Protein AF-A0A0N4V4U9-F1 (afdb_monomer_lite)

Secondary structure (DSSP, 8-state):
-EEEEEEE-SSEEEEEEEE-SSPTTSS--S-TTTS-SEEEEEEPTTSS-------TT-TT--EEEEEEE-TTSPEEEEEEEE--SS-HHHHHHHHHHHH--HHHHHHHHHHHHHHHHHHHHHHHHHHHHTT--

Organism: Enterobius vermicularis (NCBI:txid51028)

InterPro domains:
  IPR001134 Netrin domain [PS50189] (1-102)
  IPR008993 Tissue inhibitor of metalloproteinases-like, OB-fold [SSF50242] (39-103)

Foldseek 3Di:
DKFFFDDDDPFKTKTAQDADLEDPPLPDPQHRPNCPRIDMETEDPPPVDPPDPPVCVPSPWMWDWDWDQDPVRHTYTPDIGTPDPVDPVSVVVSVVVRVDRPVCNVVVVVVVVVVVVVVVVVVVVVVVVVVPD

Radius of gyration: 21.51 Å; chains: 1; bounding box: 41×32×70 Å

pLDDT: mean 73.08, std 13.95, range [43.25, 92.88]

Sequence (133 aa):
MKAKIRSVNQSHVSLRKVRSLKRRGQGSGVRRRSLGRQAEVLISTTDQKCPCPVDNSKKEDRFLVMANLTTNNELIANLILPWNNADKPFKRAVRRFNKLNCKNLGRSIRQRAIKHSLNLRLYSDGMKRYRST

Structure (mmCIF, N/CA/C/O backbone):
data_AF-A0A0N4V4U9-F1
#
_entry.id   AF-A0A0N4V4U9-F1
#
loop_
_atom_site.group_PDB
_atom_site.id
_atom_site.type_symbol
_atom_site.label_atom_id
_atom_site.label_alt_id
_atom_site.label_comp_id
_atom_site.label_asym_id
_atom_site.label_entity_id
_atom_site.label_seq_id
_atom_site.pdbx_PDB_ins_code
_atom_site.Cartn_x
_atom_site.Cartn_y
_atom_site.Cartn_z
_atom_site.occupancy
_atom_site.B_iso_or_equiv
_atom_site.auth_seq_id
_atom_site.auth_comp_id
_atom_site.auth_asym_id
_atom_site.auth_atom_id
_atom_site.pdbx_PDB_model_num
ATOM 1 N N . MET A 1 1 ? 1.831 -1.228 5.119 1.00 84.94 1 MET A N 1
ATOM 2 C CA . MET A 1 1 ? 1.769 -2.219 6.216 1.00 84.94 1 MET A CA 1
ATOM 3 C C . MET A 1 1 ? 0.504 -3.058 6.091 1.00 84.94 1 MET A C 1
ATOM 5 O O . MET A 1 1 ? -0.417 -2.644 5.405 1.00 84.94 1 MET A O 1
ATOM 9 N N . LYS A 1 2 ? 0.473 -4.247 6.695 1.00 88.88 2 LYS A N 1
ATOM 10 C CA . LYS A 1 2 ? -0.706 -5.120 6.776 1.00 88.88 2 LYS A CA 1
ATOM 11 C C . LYS A 1 2 ? -1.206 -5.133 8.218 1.00 88.88 2 LYS A C 1
ATOM 13 O O . LYS A 1 2 ? -0.421 -5.475 9.099 1.00 88.88 2 LYS A O 1
ATOM 18 N N . ALA A 1 3 ? -2.462 -4.786 8.465 1.00 87.62 3 ALA A N 1
ATOM 19 C CA . ALA A 1 3 ? -3.012 -4.653 9.818 1.00 87.62 3 ALA A CA 1
ATOM 20 C C . ALA A 1 3 ? -4.481 -5.091 9.886 1.00 87.62 3 ALA A C 1
ATOM 22 O O . ALA A 1 3 ? -5.103 -5.285 8.849 1.00 87.62 3 ALA A O 1
ATOM 23 N N . LYS A 1 4 ? -5.030 -5.272 11.091 1.00 86.81 4 LYS A N 1
ATOM 24 C CA . LYS A 1 4 ? -6.485 -5.315 11.312 1.00 86.81 4 LYS A CA 1
ATOM 25 C C . LYS A 1 4 ? -6.927 -3.960 11.864 1.00 86.81 4 LYS A C 1
ATOM 27 O O . LYS A 1 4 ? -6.185 -3.372 12.651 1.00 86.81 4 LYS A O 1
ATOM 32 N N . ILE A 1 5 ? -8.122 -3.512 11.505 1.00 85.25 5 ILE A N 1
ATOM 33 C CA . ILE A 1 5 ? -8.732 -2.320 12.101 1.00 85.25 5 ILE A CA 1
ATOM 34 C C . ILE A 1 5 ? -9.338 -2.724 13.453 1.00 85.25 5 ILE A C 1
ATOM 36 O O . ILE A 1 5 ? -9.892 -3.819 13.595 1.00 85.25 5 ILE A O 1
ATOM 40 N N . ARG A 1 6 ? -9.113 -1.912 14.489 1.00 82.69 6 ARG A N 1
ATOM 41 C CA . ARG A 1 6 ? -9.666 -2.110 15.838 1.00 82.69 6 ARG A CA 1
ATOM 42 C C . ARG A 1 6 ? -10.863 -1.190 16.054 1.00 82.69 6 ARG A C 1
ATOM 44 O O . ARG A 1 6 ? -11.904 -1.679 16.476 1.00 82.69 6 ARG A O 1
ATOM 51 N N . SER A 1 7 ? -10.710 0.092 15.750 1.00 77.88 7 SER A N 1
ATOM 52 C CA . SER A 1 7 ? -11.773 1.094 15.767 1.00 77.88 7 SER A CA 1
ATOM 53 C C . SER A 1 7 ? -11.500 2.167 14.717 1.00 77.88 7 SER A C 1
ATOM 55 O O . SER A 1 7 ? -10.357 2.364 14.293 1.00 77.88 7 SER A O 1
ATOM 57 N N . VAL A 1 8 ? -12.566 2.839 14.300 1.00 77.75 8 VAL A N 1
ATOM 58 C CA . VAL A 1 8 ? -12.525 3.993 13.403 1.00 77.75 8 VAL A CA 1
ATOM 59 C C . VAL A 1 8 ? -13.199 5.138 14.144 1.00 77.75 8 VAL A C 1
ATOM 61 O O . VAL A 1 8 ? -14.354 5.005 14.540 1.00 77.75 8 VAL A O 1
ATOM 64 N N . ASN A 1 9 ? -12.460 6.222 14.351 1.00 73.75 9 ASN A N 1
ATOM 65 C CA . ASN A 1 9 ? -12.968 7.497 14.845 1.00 73.75 9 ASN A CA 1
ATOM 66 C C . ASN A 1 9 ? -13.019 8.490 13.671 1.00 73.75 9 ASN A C 1
ATOM 68 O O . ASN A 1 9 ? -12.532 8.190 12.582 1.00 73.75 9 ASN A O 1
ATOM 72 N N . GLN A 1 10 ? -13.570 9.685 13.895 1.00 69.62 10 GLN A N 1
ATOM 73 C CA . GLN A 1 10 ? -13.722 10.708 12.849 1.00 69.62 10 GLN A CA 1
ATOM 74 C C . GLN A 1 10 ? -12.394 11.097 12.169 1.00 69.62 10 GLN A C 1
ATOM 76 O O . GLN A 1 10 ? -12.369 11.287 10.958 1.00 69.62 10 GLN A O 1
ATOM 81 N N . SER A 1 11 ? -11.289 11.164 12.919 1.00 72.19 11 SER A N 1
ATOM 82 C CA . SER A 1 11 ? -9.968 11.584 12.413 1.00 72.19 11 SER A CA 1
ATOM 83 C C . SER A 1 11 ? -8.864 10.525 12.542 1.00 72.19 11 SER A C 1
ATOM 85 O O . SER A 1 11 ? -7.776 10.695 11.993 1.00 72.19 11 SER A O 1
ATOM 87 N N . HIS A 1 12 ? -9.117 9.411 13.238 1.00 75.94 12 HIS A N 1
ATOM 88 C CA . HIS A 1 12 ? -8.098 8.393 13.523 1.00 75.94 12 HIS A CA 1
ATOM 89 C C . HIS A 1 12 ? -8.623 6.981 13.283 1.00 75.94 12 HIS A C 1
ATOM 91 O O . HIS A 1 12 ? -9.755 6.644 13.627 1.00 75.94 12 HIS A O 1
ATOM 97 N N . VAL A 1 13 ? -7.753 6.110 12.780 1.00 82.00 13 VAL A N 1
ATOM 98 C CA . VAL A 1 13 ? -7.981 4.667 12.702 1.00 82.00 13 VAL A CA 1
ATOM 99 C C . VAL A 1 13 ? -7.003 3.968 13.625 1.00 82.00 13 VAL A C 1
ATOM 101 O O . VAL A 1 13 ? -5.783 4.045 13.444 1.00 82.00 13 VAL A O 1
ATOM 104 N N . SER A 1 14 ? -7.540 3.225 14.590 1.00 82.31 14 SER A N 1
ATOM 105 C CA . SER A 1 14 ? -6.723 2.389 15.457 1.00 82.31 14 SER A CA 1
ATOM 106 C C . SER A 1 14 ? -6.494 1.031 14.793 1.00 82.31 14 SER A C 1
ATOM 108 O O . SER A 1 14 ? -7.416 0.332 14.358 1.00 82.31 14 SER A O 1
ATOM 110 N N . LEU A 1 15 ? -5.228 0.638 14.688 1.00 84.94 15 LEU A N 1
ATOM 111 C CA . LEU A 1 15 ? -4.809 -0.602 14.052 1.00 84.94 15 LEU A CA 1
ATOM 112 C C . LEU A 1 15 ? -4.241 -1.568 15.081 1.00 84.94 15 LEU A C 1
ATOM 114 O O . LEU A 1 15 ? -3.536 -1.190 16.013 1.00 84.94 15 LEU A O 1
ATOM 118 N N . ARG A 1 16 ? -4.485 -2.860 14.866 1.00 85.44 16 ARG A N 1
ATOM 119 C CA . ARG A 1 16 ? -3.932 -3.956 15.669 1.00 85.44 16 ARG A CA 1
ATOM 120 C C . ARG A 1 16 ? -3.270 -5.010 14.791 1.00 85.44 16 ARG A C 1
ATOM 122 O O . ARG A 1 16 ? -3.597 -5.168 13.613 1.00 85.44 16 ARG A O 1
ATOM 129 N N . LYS A 1 17 ? -2.361 -5.791 15.383 1.00 84.19 17 LYS A N 1
ATOM 130 C CA . LYS A 1 17 ? -1.604 -6.860 14.696 1.00 84.19 17 LYS A CA 1
ATOM 131 C C . LYS A 1 17 ? -0.871 -6.330 13.449 1.00 84.19 17 LYS A C 1
ATOM 133 O O . LYS A 1 17 ? -0.826 -7.008 12.418 1.00 84.19 17 LYS A O 1
ATOM 138 N N . VAL A 1 18 ? -0.324 -5.119 13.550 1.00 84.56 18 VAL A N 1
ATOM 139 C CA . VAL A 1 18 ? 0.350 -4.408 12.458 1.00 84.56 18 VAL A CA 1
ATOM 140 C C . VAL A 1 18 ? 1.623 -5.147 12.043 1.00 84.56 18 VAL A C 1
ATOM 142 O O . VAL A 1 18 ? 2.414 -5.584 12.874 1.00 84.56 18 VAL A O 1
ATOM 145 N N . ARG A 1 19 ? 1.827 -5.306 10.732 1.00 83.06 19 ARG A N 1
ATOM 146 C CA . ARG A 1 19 ? 3.031 -5.908 10.146 1.00 83.06 19 ARG A CA 1
ATOM 147 C C . ARG A 1 19 ? 3.575 -5.028 9.030 1.00 83.06 19 ARG A C 1
ATOM 149 O O . ARG A 1 19 ? 2.883 -4.750 8.046 1.00 83.06 19 ARG A O 1
ATOM 156 N N . SER A 1 20 ? 4.837 -4.619 9.142 1.00 81.25 20 SER A N 1
ATOM 157 C CA . SER A 1 20 ? 5.510 -3.908 8.053 1.00 81.25 20 SER A CA 1
ATOM 158 C C . SER A 1 20 ? 5.735 -4.832 6.853 1.00 81.25 20 SER A C 1
ATOM 160 O O . SER A 1 20 ? 6.122 -5.992 7.003 1.00 81.25 20 SER A O 1
ATOM 162 N N .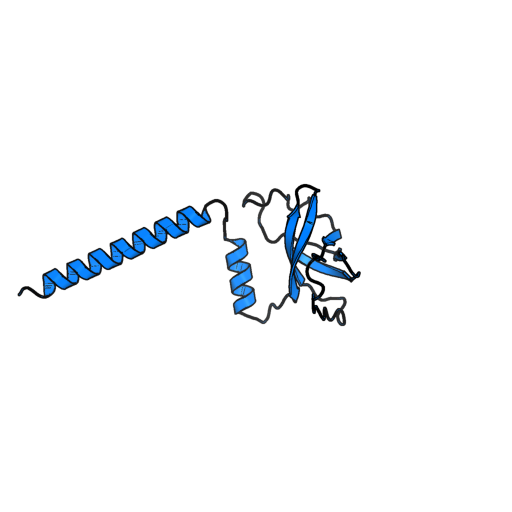 LEU A 1 21 ? 5.484 -4.304 5.654 1.00 80.62 21 LEU A N 1
ATOM 163 C CA . LEU A 1 21 ? 5.693 -5.018 4.393 1.00 80.62 21 LEU A CA 1
ATOM 164 C C . LEU A 1 21 ? 7.141 -4.884 3.890 1.00 80.62 21 LEU A C 1
ATOM 166 O O . LEU A 1 21 ? 7.666 -5.798 3.254 1.00 80.62 21 LEU A O 1
ATOM 170 N N . LYS A 1 22 ? 7.818 -3.775 4.219 1.00 75.81 22 LYS A N 1
ATOM 171 C CA . LYS A 1 22 ? 9.217 -3.542 3.842 1.00 75.81 22 LYS A CA 1
ATOM 172 C C . LYS A 1 22 ? 10.164 -4.321 4.755 1.00 75.81 22 LYS A C 1
ATOM 174 O O . LYS A 1 22 ? 9.972 -4.418 5.970 1.00 75.81 22 LYS A O 1
ATOM 179 N N . ARG A 1 23 ? 11.209 -4.904 4.159 1.00 66.19 23 ARG A N 1
ATOM 180 C CA . ARG A 1 23 ? 12.293 -5.556 4.907 1.00 66.19 23 ARG A CA 1
ATOM 181 C C . ARG A 1 23 ? 13.214 -4.498 5.529 1.00 66.19 23 ARG A C 1
ATOM 183 O O . ARG A 1 23 ? 13.367 -3.403 4.989 1.00 66.19 23 ARG A O 1
ATOM 190 N N . ARG A 1 24 ? 13.818 -4.845 6.670 1.00 57.09 24 ARG A N 1
ATOM 191 C CA . ARG A 1 24 ? 14.814 -4.023 7.378 1.00 57.09 24 ARG A CA 1
ATOM 192 C C . ARG A 1 24 ? 15.923 -3.632 6.382 1.00 57.09 24 ARG A C 1
ATOM 194 O O . ARG A 1 24 ? 16.407 -4.504 5.672 1.00 57.09 24 ARG A O 1
ATOM 201 N N . GLY A 1 25 ? 16.257 -2.344 6.288 1.00 54.88 25 GLY A N 1
ATOM 202 C CA . GLY A 1 25 ? 17.323 -1.831 5.409 1.00 54.88 25 GLY A CA 1
ATOM 203 C C . GLY A 1 25 ? 16.881 -1.214 4.071 1.00 54.88 25 GLY A C 1
ATOM 204 O O . GLY A 1 25 ? 17.648 -0.457 3.489 1.00 54.88 25 GLY A O 1
ATOM 205 N N . GLN A 1 26 ? 15.645 -1.426 3.593 1.00 54.12 26 GLN A N 1
ATOM 206 C CA . GLN A 1 26 ? 15.175 -0.860 2.308 1.00 54.12 26 GLN A CA 1
ATOM 207 C C . GLN A 1 26 ? 14.409 0.471 2.436 1.00 54.12 26 GLN A C 1
ATOM 209 O O . GLN A 1 26 ? 13.363 0.668 1.819 1.00 54.12 26 GLN A O 1
ATOM 214 N N . GLY A 1 27 ? 14.937 1.401 3.236 1.00 50.53 27 GLY A N 1
ATOM 215 C CA . GLY A 1 27 ? 14.521 2.810 3.198 1.00 50.53 27 GLY A CA 1
ATOM 216 C C . GLY A 1 27 ? 13.287 3.208 4.011 1.00 50.53 27 GLY A C 1
ATOM 217 O O . GLY A 1 27 ? 12.886 4.357 3.933 1.00 50.53 27 GLY A O 1
ATOM 218 N N . SER A 1 28 ? 12.723 2.321 4.831 1.00 49.97 28 SER A N 1
ATOM 219 C CA . SER A 1 28 ? 11.859 2.746 5.937 1.00 49.97 28 SER A CA 1
ATOM 220 C C . SER A 1 28 ? 12.708 2.739 7.206 1.00 49.97 28 SER A C 1
ATOM 222 O O . SER A 1 28 ? 13.168 1.675 7.624 1.00 49.97 28 SER A O 1
ATOM 224 N N . GLY A 1 29 ? 12.952 3.916 7.795 1.00 49.31 29 GLY A N 1
ATOM 225 C CA . GLY A 1 29 ? 13.627 4.066 9.096 1.00 49.31 29 GLY A CA 1
ATOM 226 C C . GLY A 1 29 ? 12.883 3.380 10.251 1.00 49.31 29 GLY A C 1
ATOM 227 O O . GLY A 1 29 ? 13.406 3.237 11.351 1.00 49.31 29 GLY A O 1
ATOM 228 N N . VAL A 1 30 ? 11.680 2.873 9.983 1.00 52.44 30 VAL A N 1
ATOM 229 C CA . VAL A 1 30 ? 10.846 2.154 10.933 1.00 52.44 30 VAL A CA 1
ATOM 230 C C . VAL A 1 30 ? 11.322 0.699 10.998 1.00 52.44 30 VAL A C 1
ATOM 232 O O . VAL A 1 30 ? 11.095 -0.111 10.090 1.00 52.44 30 VAL A O 1
ATOM 235 N N . ARG A 1 31 ? 12.031 0.344 12.080 1.00 51.75 31 ARG A N 1
ATOM 236 C CA . ARG A 1 31 ? 12.433 -1.045 12.352 1.00 51.75 31 ARG A CA 1
ATOM 237 C C . ARG A 1 31 ? 11.156 -1.897 12.348 1.00 51.75 31 ARG A C 1
ATOM 239 O O . ARG A 1 31 ? 10.110 -1.460 12.810 1.00 51.75 31 ARG A O 1
ATOM 246 N N . ARG A 1 32 ? 11.226 -3.157 11.900 1.00 50.03 32 ARG A N 1
ATOM 247 C CA . ARG A 1 32 ? 10.086 -4.107 11.976 1.00 50.03 32 ARG A CA 1
ATOM 248 C C . ARG A 1 32 ? 9.452 -4.219 13.377 1.00 50.03 32 ARG A C 1
ATOM 250 O O . ARG A 1 32 ? 8.343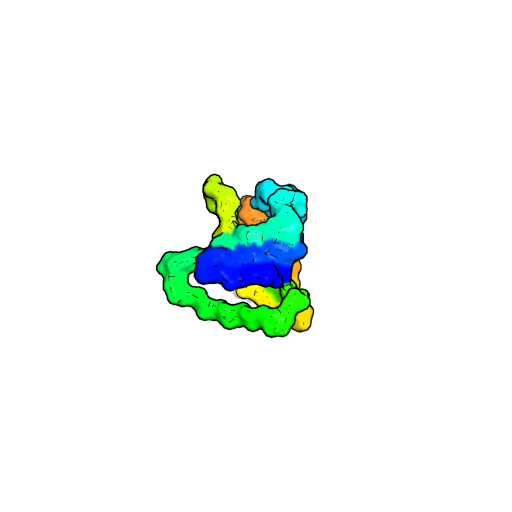 -4.724 13.474 1.00 50.03 32 ARG A O 1
ATOM 257 N N . ARG A 1 33 ? 10.175 -3.786 14.417 1.00 46.12 33 ARG A N 1
ATOM 258 C CA . ARG A 1 33 ? 9.753 -3.726 15.821 1.00 46.12 33 ARG A CA 1
ATOM 259 C C . ARG A 1 33 ? 9.211 -2.357 16.274 1.00 46.12 33 ARG A C 1
ATOM 261 O O . ARG A 1 33 ? 8.658 -2.307 17.359 1.00 46.12 33 ARG A O 1
ATOM 268 N N . SER A 1 34 ? 9.377 -1.273 15.504 1.00 50.72 34 SER A N 1
ATOM 269 C CA . SER A 1 34 ? 8.967 0.082 15.925 1.00 50.72 34 SER A CA 1
ATOM 270 C C . SER A 1 34 ? 7.482 0.368 15.714 1.00 50.72 34 SER A C 1
ATOM 272 O O . SER A 1 34 ? 6.939 1.239 16.375 1.00 50.72 34 SER A O 1
ATOM 274 N N . LEU A 1 35 ? 6.813 -0.353 14.809 1.00 57.09 35 LEU A N 1
ATOM 275 C CA . LEU A 1 35 ? 5.351 -0.383 14.802 1.00 57.09 35 LEU A CA 1
ATOM 276 C C . LEU A 1 35 ? 4.968 -1.429 15.841 1.00 57.09 35 LEU A C 1
ATOM 278 O O . LEU A 1 35 ? 5.137 -2.626 15.592 1.00 57.09 35 LEU A O 1
ATOM 282 N N . GLY A 1 36 ? 4.556 -0.979 17.025 1.00 55.50 36 GLY A N 1
ATOM 283 C CA . GLY A 1 36 ? 4.093 -1.853 18.095 1.00 55.50 36 GLY A CA 1
ATOM 284 C C . GLY A 1 36 ? 2.952 -2.771 17.637 1.00 55.50 36 GLY A C 1
ATOM 285 O O . GLY A 1 36 ? 2.449 -2.704 16.513 1.00 55.50 36 GLY A O 1
ATOM 286 N N . ARG A 1 37 ? 2.480 -3.650 18.532 1.00 59.69 37 ARG A N 1
ATOM 287 C CA . ARG A 1 37 ? 1.294 -4.494 18.258 1.00 59.69 37 ARG A CA 1
ATOM 288 C C . ARG A 1 37 ? 0.056 -3.663 17.881 1.00 59.69 37 ARG A C 1
ATOM 290 O O . ARG A 1 37 ? -0.886 -4.221 17.307 1.00 59.69 37 ARG A O 1
ATOM 297 N N . GLN A 1 38 ? 0.084 -2.371 18.200 1.00 58.81 38 GLN A N 1
ATOM 298 C CA . GLN A 1 38 ? -0.925 -1.367 17.920 1.00 58.81 38 GLN A CA 1
ATOM 299 C C . GLN A 1 38 ? -0.252 -0.151 17.271 1.00 58.81 38 GLN A C 1
ATOM 301 O O . GLN A 1 38 ? 0.895 0.162 17.592 1.00 58.81 38 GLN A O 1
ATOM 306 N N . ALA A 1 39 ? -0.948 0.483 16.334 1.00 69.25 39 ALA A N 1
ATOM 307 C CA . ALA A 1 39 ? -0.543 1.753 15.746 1.00 69.25 39 ALA A CA 1
ATOM 308 C C . ALA A 1 39 ? -1.798 2.587 15.513 1.00 69.25 39 ALA A C 1
ATOM 310 O O . ALA A 1 39 ? -2.810 2.051 15.059 1.00 69.25 39 ALA A O 1
ATOM 311 N N . GLU A 1 40 ? -1.720 3.874 15.805 1.00 74.12 40 GLU A N 1
ATOM 312 C CA . GLU A 1 40 ? -2.748 4.828 15.416 1.00 74.12 40 GLU A CA 1
ATOM 313 C C . GLU A 1 40 ? -2.315 5.517 14.137 1.00 74.12 40 GLU A C 1
ATOM 315 O O . GLU A 1 40 ? -1.135 5.818 13.938 1.00 74.12 40 GLU A O 1
ATOM 320 N N . VAL A 1 41 ? -3.269 5.679 13.229 1.00 77.50 41 VAL A N 1
ATOM 321 C CA . VAL A 1 41 ? -3.035 6.329 11.950 1.00 77.50 41 VAL A CA 1
ATOM 322 C C . VAL A 1 41 ? -4.103 7.389 11.764 1.00 77.50 41 VAL A C 1
ATOM 324 O O . VAL A 1 41 ? -5.294 7.088 11.803 1.00 77.50 41 VAL A O 1
ATOM 327 N N . LEU A 1 42 ? -3.657 8.621 11.575 1.00 73.88 42 LEU A N 1
ATOM 328 C CA . LEU A 1 42 ? -4.481 9.761 11.217 1.00 73.88 42 LEU A CA 1
ATOM 329 C C . LEU A 1 42 ? -5.020 9.576 9.804 1.00 73.88 42 LEU A C 1
ATOM 331 O O . LEU A 1 42 ? -4.283 9.181 8.901 1.00 73.88 42 LEU A O 1
ATOM 335 N N . ILE A 1 43 ? -6.288 9.896 9.598 1.00 70.56 43 ILE A N 1
ATOM 336 C CA . ILE A 1 43 ? -6.820 10.160 8.264 1.00 70.56 43 ILE A CA 1
ATOM 337 C C . ILE A 1 43 ? -6.754 11.675 8.096 1.00 70.56 43 ILE A C 1
ATOM 339 O O . ILE A 1 43 ? -7.221 12.404 8.966 1.00 70.56 43 ILE A O 1
ATOM 343 N N . SER A 1 44 ? -6.121 12.151 7.024 1.00 60.97 44 SER A N 1
ATOM 344 C CA . SER A 1 44 ? -6.023 13.590 6.773 1.00 60.97 44 SER A CA 1
ATOM 345 C C . SER A 1 44 ? -7.431 14.191 6.680 1.00 60.97 44 SER A C 1
ATOM 347 O O . SER A 1 44 ? -8.236 13.761 5.859 1.00 60.97 44 SER A O 1
ATOM 349 N N . THR A 1 45 ? -7.743 15.134 7.570 1.00 55.69 45 THR A N 1
ATOM 350 C CA . THR A 1 45 ? -9.067 15.762 7.718 1.00 55.69 45 THR A CA 1
ATOM 351 C C . THR A 1 45 ? -9.267 16.971 6.805 1.00 55.69 45 THR A C 1
ATOM 353 O O . THR A 1 45 ? -10.358 17.535 6.779 1.00 55.69 45 THR A O 1
ATOM 356 N N . THR A 1 46 ? -8.236 17.381 6.058 1.00 54.59 46 THR A N 1
ATOM 357 C CA . THR A 1 46 ? -8.291 18.543 5.156 1.00 54.59 46 THR A CA 1
ATOM 358 C C . THR A 1 46 ? -9.232 18.330 3.974 1.00 54.59 46 THR A C 1
ATOM 360 O O . THR A 1 46 ? -9.784 19.299 3.468 1.00 54.59 46 THR A O 1
ATOM 363 N N . ASP A 1 47 ? -9.498 17.076 3.605 1.00 49.97 47 ASP A N 1
ATOM 364 C CA . ASP A 1 47 ? -10.539 16.720 2.648 1.00 49.97 47 ASP A CA 1
ATOM 365 C C . ASP A 1 47 ? -11.717 16.098 3.409 1.00 49.97 47 ASP A C 1
ATOM 367 O O . ASP A 1 47 ? -11.700 14.918 3.759 1.00 49.97 47 ASP A O 1
ATOM 371 N N . GLN A 1 48 ? -12.772 16.886 3.652 1.00 46.84 48 GLN A N 1
ATOM 372 C CA . GLN A 1 48 ? -14.039 16.511 4.318 1.00 46.84 48 GLN A CA 1
ATOM 373 C C . GLN A 1 48 ? -14.815 15.339 3.666 1.00 46.84 48 GLN A C 1
ATOM 375 O O . GLN A 1 48 ? -15.978 15.092 3.979 1.00 46.84 48 GLN A O 1
ATOM 380 N N . LYS A 1 49 ? -14.204 14.585 2.753 1.00 46.81 49 LYS A N 1
ATOM 381 C CA . LYS A 1 49 ? -14.772 13.401 2.115 1.00 46.81 49 LYS A CA 1
ATOM 382 C C . LYS A 1 49 ? -13.703 12.318 2.031 1.00 46.81 49 LYS A C 1
ATOM 384 O O . LYS A 1 49 ? -13.110 12.098 0.982 1.00 46.81 49 LYS A O 1
ATOM 389 N N . CYS A 1 50 ? -13.514 11.577 3.117 1.00 46.38 50 CYS A N 1
ATOM 390 C CA . CYS A 1 50 ? -13.086 10.186 3.003 1.00 46.38 50 CYS A CA 1
ATOM 391 C C . CYS A 1 50 ? -14.355 9.319 2.962 1.00 46.38 50 CYS A C 1
ATOM 393 O O . CYS A 1 50 ? -14.857 8.944 4.023 1.00 46.38 50 CYS A O 1
ATOM 395 N N . PRO A 1 51 ? -14.926 9.012 1.776 1.00 50.09 51 PRO A N 1
ATOM 396 C CA . PRO A 1 51 ? -15.986 8.024 1.650 1.00 50.09 51 PRO A CA 1
ATOM 397 C C . PRO A 1 51 ? -15.342 6.651 1.811 1.00 50.09 51 PRO A C 1
ATOM 399 O O . PRO A 1 51 ? -15.089 5.930 0.850 1.00 50.09 51 PRO A O 1
ATOM 402 N N . CYS A 1 52 ? -14.999 6.307 3.043 1.00 52.97 52 CYS A N 1
ATOM 403 C CA . CYS A 1 52 ? -14.519 4.985 3.373 1.00 52.97 52 CYS A CA 1
ATOM 404 C C . CYS A 1 52 ? -15.693 4.254 4.022 1.00 52.97 52 CYS A C 1
ATOM 406 O O . CYS A 1 52 ? -15.801 4.293 5.250 1.00 52.97 52 CYS A O 1
ATOM 408 N N . PRO A 1 53 ? -16.562 3.556 3.265 1.00 56.72 53 PRO A N 1
ATOM 409 C CA . PRO A 1 53 ? -17.307 2.451 3.835 1.00 56.72 53 PRO A CA 1
ATOM 410 C C . PRO A 1 53 ? -16.272 1.367 4.144 1.00 56.72 53 PRO A C 1
ATOM 412 O O . PRO A 1 53 ? -16.060 0.416 3.393 1.00 56.72 53 PRO A O 1
ATOM 415 N N . VAL A 1 54 ? -15.518 1.560 5.228 1.00 57.34 54 VAL A N 1
ATOM 416 C CA . VAL A 1 54 ? -14.761 0.477 5.831 1.00 57.34 54 VAL A CA 1
ATOM 417 C C . VAL A 1 54 ? -15.822 -0.403 6.460 1.00 57.34 54 VAL A C 1
ATOM 419 O O . VAL A 1 54 ? -16.162 -0.234 7.630 1.00 57.34 54 VAL A O 1
ATOM 422 N N . ASP A 1 55 ? -16.373 -1.315 5.663 1.00 56.75 55 ASP A N 1
ATOM 423 C CA . ASP A 1 55 ? -17.222 -2.380 6.165 1.00 56.75 55 ASP A CA 1
ATOM 424 C C . ASP A 1 55 ? -16.373 -3.242 7.100 1.00 56.75 55 ASP A C 1
ATOM 426 O O . ASP A 1 55 ? -15.747 -4.232 6.729 1.00 56.75 55 ASP A O 1
ATOM 430 N N . ASN A 1 56 ? -16.350 -2.843 8.369 1.00 57.78 56 ASN A N 1
ATOM 431 C CA . ASN A 1 56 ? -15.810 -3.616 9.478 1.00 57.78 56 ASN A CA 1
ATOM 432 C C . ASN A 1 56 ? -16.762 -4.762 9.869 1.00 57.78 56 ASN A C 1
ATOM 434 O O . ASN A 1 56 ? -16.622 -5.329 10.955 1.00 57.78 56 ASN A O 1
ATOM 438 N N . SER A 1 57 ? -17.709 -5.125 8.994 1.00 54.34 57 SER A N 1
ATOM 439 C CA . SER A 1 57 ? -18.676 -6.210 9.193 1.00 54.34 57 SER A CA 1
ATOM 440 C C . SER A 1 57 ? -17.981 -7.529 9.541 1.00 54.34 57 SER A C 1
ATOM 442 O O . SER A 1 57 ? -18.494 -8.322 10.329 1.00 54.34 57 SER A O 1
ATOM 444 N N . LYS A 1 58 ? -16.744 -7.726 9.066 1.00 61.72 58 LYS A N 1
ATOM 445 C CA . LYS A 1 58 ? -15.875 -8.841 9.447 1.00 61.72 58 LYS A CA 1
ATOM 446 C C . LYS A 1 58 ? -14.691 -8.343 10.280 1.00 61.72 58 LYS A C 1
ATOM 448 O O . LYS A 1 58 ? -13.634 -8.005 9.754 1.00 61.72 58 LYS A O 1
ATOM 453 N N . LYS A 1 59 ? -14.810 -8.410 11.616 1.00 61.16 59 LYS A N 1
ATOM 454 C CA . LYS A 1 59 ? -13.732 -8.121 12.608 1.00 61.16 59 LYS A CA 1
ATOM 455 C C . LYS A 1 59 ? -12.409 -8.873 12.357 1.00 61.16 59 LYS A C 1
ATOM 457 O O . LYS A 1 59 ? -11.368 -8.559 12.955 1.00 61.16 59 LYS A O 1
ATOM 462 N N . GLU A 1 60 ? -12.460 -9.906 11.523 1.00 66.81 60 GLU A N 1
ATOM 463 C CA . GLU A 1 60 ? -11.344 -10.752 11.130 1.00 66.81 60 GLU A CA 1
ATOM 464 C C . GLU A 1 60 ? -10.491 -10.171 9.991 1.00 66.81 60 GLU A C 1
ATOM 466 O O . GLU A 1 60 ? -9.305 -10.526 9.895 1.00 66.81 60 GLU A O 1
ATOM 471 N N . ASP A 1 61 ? -11.042 -9.259 9.189 1.00 83.06 61 ASP A N 1
ATOM 472 C CA . ASP A 1 61 ? -10.435 -8.839 7.936 1.00 83.06 61 ASP A CA 1
ATOM 473 C C . ASP A 1 61 ? -9.168 -8.017 8.150 1.00 83.06 61 ASP A C 1
ATOM 475 O O . ASP A 1 61 ? -8.968 -7.271 9.117 1.00 83.06 61 ASP A O 1
ATOM 479 N N . ARG A 1 62 ? -8.223 -8.252 7.245 1.00 87.50 62 ARG A N 1
ATOM 480 C CA . ARG A 1 62 ? -6.939 -7.563 7.230 1.00 87.50 62 ARG A CA 1
ATOM 481 C C . ARG A 1 62 ? -6.991 -6.511 6.143 1.00 87.50 62 ARG A C 1
ATOM 483 O O . ARG A 1 62 ? -7.592 -6.731 5.103 1.00 87.50 62 ARG A O 1
ATOM 490 N N . PHE A 1 63 ? -6.269 -5.428 6.358 1.00 88.75 63 PHE A N 1
ATOM 491 C CA . PHE A 1 63 ? -6.197 -4.291 5.464 1.00 88.75 63 PHE A CA 1
ATOM 492 C C . PHE A 1 63 ? -4.740 -4.002 5.105 1.00 88.75 63 PHE A C 1
ATOM 494 O O . PHE A 1 63 ? -3.817 -4.190 5.911 1.00 88.75 63 PHE A O 1
ATOM 501 N N . LEU A 1 64 ? -4.527 -3.573 3.867 1.00 89.19 64 LEU A N 1
ATOM 502 C CA . LEU A 1 64 ? -3.327 -2.879 3.439 1.00 89.19 64 LEU A CA 1
ATOM 503 C C . LEU A 1 64 ? -3.488 -1.410 3.826 1.00 89.19 64 LEU A C 1
ATOM 505 O O . LEU A 1 64 ? -4.356 -0.728 3.300 1.00 89.19 64 LEU A O 1
ATOM 509 N N . VAL A 1 65 ? -2.623 -0.932 4.713 1.00 87.50 65 VAL A N 1
ATOM 510 C CA . VAL A 1 65 ? -2.568 0.481 5.099 1.00 87.50 65 VAL A CA 1
ATOM 511 C C . VAL A 1 65 ? -1.256 1.062 4.596 1.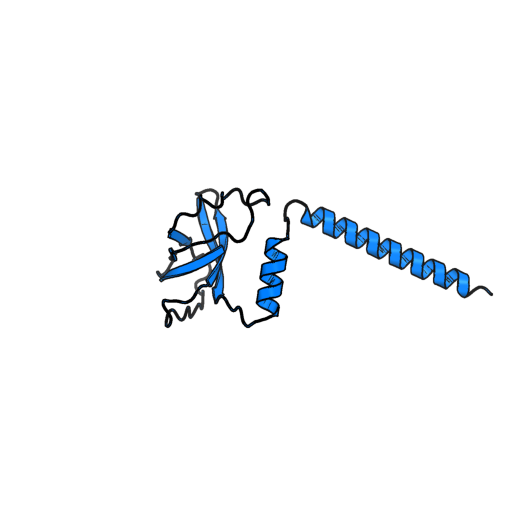00 87.50 65 VAL A C 1
ATOM 513 O O . VAL A 1 65 ? -0.185 0.533 4.909 1.00 87.50 65 VAL A O 1
ATOM 516 N N . MET A 1 66 ? -1.308 2.120 3.801 1.00 86.31 66 MET A N 1
ATOM 517 C CA . MET A 1 66 ? -0.141 2.913 3.425 1.00 86.31 66 MET A CA 1
ATOM 518 C C . MET A 1 66 ? -0.237 4.262 4.120 1.00 86.31 66 MET A C 1
ATOM 520 O O . MET A 1 66 ? -1.246 4.948 3.992 1.00 86.31 66 MET A O 1
ATOM 524 N N . ALA A 1 67 ? 0.808 4.609 4.865 1.00 84.50 67 ALA A N 1
ATOM 525 C CA . ALA A 1 67 ? 0.861 5.831 5.646 1.00 84.50 67 ALA A CA 1
ATOM 526 C C . ALA A 1 67 ? 2.224 6.502 5.485 1.00 84.50 67 ALA A C 1
ATOM 528 O O . ALA A 1 67 ? 3.236 5.808 5.311 1.00 84.50 67 ALA A O 1
ATOM 529 N N . ASN A 1 68 ? 2.226 7.828 5.538 1.00 82.00 68 ASN A N 1
ATOM 530 C CA . ASN A 1 68 ? 3.419 8.645 5.654 1.00 82.00 68 ASN A CA 1
ATOM 531 C C . ASN A 1 68 ? 3.728 8.898 7.134 1.00 82.00 68 ASN A C 1
ATOM 533 O O . ASN A 1 68 ? 2.809 8.993 7.941 1.00 82.00 68 ASN A O 1
ATOM 537 N N . LEU A 1 69 ? 5.011 8.978 7.479 1.00 80.69 69 LEU A N 1
ATOM 538 C CA . LEU A 1 69 ? 5.453 9.371 8.812 1.00 80.69 69 LEU A CA 1
ATOM 539 C C . LEU A 1 69 ? 5.820 10.852 8.763 1.00 80.69 69 LEU A C 1
ATOM 541 O O . LEU A 1 69 ? 6.753 11.230 8.055 1.00 80.69 69 LEU A O 1
ATOM 545 N N . THR A 1 70 ? 5.077 11.666 9.498 1.00 79.81 70 THR A N 1
ATOM 546 C CA . THR A 1 70 ? 5.314 13.104 9.627 1.00 79.81 70 THR A CA 1
ATOM 547 C C . THR A 1 70 ? 6.498 13.368 10.562 1.00 79.81 70 THR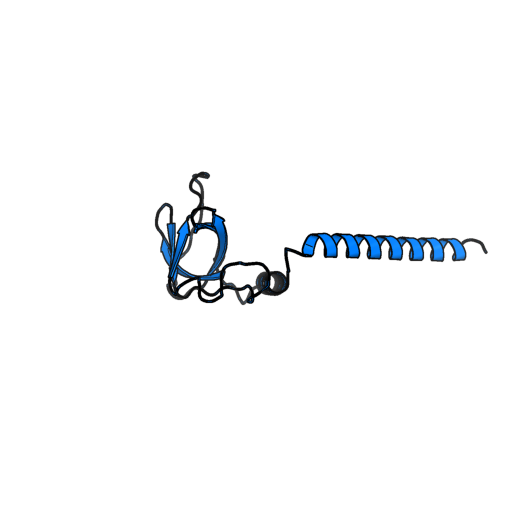 A C 1
ATOM 549 O O . THR A 1 70 ? 6.890 12.506 11.351 1.00 79.81 70 THR A O 1
ATOM 552 N N . THR A 1 71 ? 7.067 14.575 10.507 1.00 78.25 71 THR A N 1
ATOM 553 C CA . THR A 1 71 ? 8.127 15.051 11.420 1.00 78.25 71 THR A CA 1
ATOM 554 C C . THR A 1 71 ? 7.744 14.937 12.896 1.00 78.25 71 THR A C 1
ATOM 556 O O . THR A 1 71 ? 8.605 14.675 13.727 1.00 78.25 71 THR A O 1
ATOM 559 N N . ASN A 1 72 ? 6.450 15.041 13.206 1.00 78.38 72 ASN A N 1
ATOM 560 C CA . ASN A 1 72 ? 5.900 14.928 14.559 1.00 78.38 72 ASN A CA 1
ATOM 561 C C . ASN A 1 72 ? 5.724 13.466 15.024 1.00 78.38 72 ASN A C 1
ATOM 563 O O . ASN A 1 72 ? 5.033 13.208 16.001 1.00 78.38 72 ASN A O 1
ATOM 567 N N . ASN A 1 73 ? 6.310 12.491 14.315 1.00 75.31 73 ASN A N 1
ATOM 568 C CA . ASN A 1 73 ? 6.132 11.045 14.524 1.00 75.31 73 ASN A CA 1
ATOM 569 C C . ASN A 1 73 ? 4.698 10.518 14.350 1.00 75.31 73 ASN A C 1
ATOM 571 O O . ASN A 1 73 ? 4.406 9.368 14.683 1.00 75.31 73 ASN A O 1
ATOM 575 N N . GLU A 1 74 ? 3.816 11.315 13.765 1.00 79.62 74 GLU A N 1
ATOM 576 C CA . GLU A 1 74 ? 2.455 10.902 13.462 1.00 79.62 74 GLU A CA 1
ATOM 577 C C . GLU A 1 74 ? 2.393 10.145 12.133 1.00 79.62 74 GLU A C 1
ATOM 579 O O . GLU A 1 74 ? 3.080 10.483 11.166 1.00 79.62 74 GLU A O 1
ATOM 584 N N . LEU A 1 75 ? 1.561 9.103 12.070 1.00 80.31 75 LEU A N 1
ATOM 585 C CA . LEU A 1 75 ? 1.312 8.363 10.837 1.00 80.31 75 LEU A CA 1
ATOM 586 C C . LEU A 1 75 ? 0.046 8.893 10.176 1.00 80.31 75 LEU A C 1
ATOM 588 O O . LEU A 1 75 ? -1.031 8.731 10.736 1.00 80.31 75 LEU A O 1
ATOM 592 N N . ILE A 1 76 ? 0.155 9.443 8.970 1.00 82.62 76 ILE A N 1
ATOM 593 C CA . ILE A 1 76 ? -0.996 9.880 8.171 1.00 82.62 76 ILE A CA 1
ATOM 594 C C . ILE A 1 76 ? -1.254 8.846 7.076 1.00 82.62 76 ILE A C 1
ATOM 596 O O . ILE A 1 76 ? -0.382 8.580 6.248 1.00 82.62 76 ILE A O 1
ATOM 600 N N . ALA A 1 77 ? -2.427 8.217 7.089 1.00 83.56 77 ALA A N 1
ATOM 601 C CA . ALA A 1 77 ? -2.863 7.273 6.068 1.00 83.56 77 ALA A CA 1
ATOM 602 C C . ALA A 1 77 ? -3.163 8.004 4.762 1.00 83.56 77 ALA A C 1
ATOM 604 O O . ALA A 1 77 ? -3.993 8.905 4.723 1.00 83.56 77 ALA A O 1
ATOM 605 N N . ASN A 1 78 ? -2.569 7.510 3.679 1.00 83.38 78 ASN A N 1
ATOM 606 C CA . ASN A 1 78 ? -2.899 7.941 2.320 1.00 83.38 78 ASN A CA 1
ATOM 607 C C . ASN A 1 78 ? -3.823 6.934 1.628 1.00 83.38 78 ASN A C 1
ATOM 609 O O . ASN A 1 78 ? -4.527 7.274 0.686 1.00 83.38 78 ASN A O 1
ATOM 613 N N . LEU A 1 79 ? -3.764 5.661 2.037 1.00 84.06 79 LEU A N 1
ATOM 614 C CA . LEU A 1 79 ? -4.548 4.597 1.421 1.00 84.06 79 LEU A CA 1
ATOM 615 C C . LEU A 1 79 ? -4.832 3.473 2.416 1.00 84.06 79 LEU A C 1
ATOM 617 O O . LEU A 1 79 ? -3.909 2.940 3.043 1.00 84.06 79 LEU A O 1
ATOM 621 N N . ILE A 1 80 ? -6.094 3.056 2.484 1.00 85.25 80 ILE A N 1
ATOM 622 C CA . ILE A 1 80 ? -6.554 1.887 3.236 1.00 85.25 80 ILE A CA 1
ATOM 623 C C . ILE A 1 80 ? -7.370 1.016 2.283 1.00 85.25 80 ILE A C 1
ATOM 625 O O . ILE A 1 80 ? -8.332 1.483 1.688 1.00 85.25 80 ILE A O 1
ATOM 629 N N . LEU A 1 81 ? -6.980 -0.249 2.124 1.00 86.44 81 LEU A N 1
ATOM 630 C CA . LEU A 1 81 ? -7.669 -1.203 1.251 1.00 86.44 81 LEU A CA 1
ATOM 631 C C . LEU A 1 81 ? -7.857 -2.552 1.947 1.00 86.44 81 LEU A C 1
ATOM 633 O O . LEU A 1 81 ? -6.958 -2.973 2.685 1.00 86.44 81 LEU A O 1
ATOM 637 N N . PRO A 1 82 ? -8.949 -3.287 1.674 1.00 87.69 82 PRO A N 1
ATOM 638 C CA . PRO A 1 82 ? -9.080 -4.675 2.095 1.00 87.69 82 PRO A CA 1
ATOM 639 C C . PRO A 1 82 ? -7.926 -5.528 1.562 1.00 87.69 82 PRO A C 1
ATOM 641 O O . PRO A 1 82 ? -7.453 -5.367 0.434 1.00 87.69 82 PRO A O 1
ATOM 644 N N . TRP A 1 83 ? -7.442 -6.463 2.374 1.00 89.00 83 TRP A N 1
ATOM 645 C CA . TRP A 1 83 ? -6.402 -7.397 1.964 1.00 89.00 83 TRP A CA 1
ATOM 646 C C . TRP A 1 83 ? -7.004 -8.494 1.086 1.00 89.00 83 TRP A C 1
ATOM 648 O O . TRP A 1 83 ? -7.356 -9.571 1.569 1.00 89.00 83 TRP A O 1
ATOM 658 N N . ASN A 1 84 ? -7.075 -8.241 -0.216 1.00 87.81 84 ASN A N 1
ATOM 659 C CA . ASN A 1 84 ? -7.625 -9.195 -1.167 1.00 87.81 84 ASN A CA 1
ATOM 660 C C . ASN A 1 84 ? -6.533 -10.108 -1.753 1.00 87.81 84 ASN A C 1
ATOM 662 O O . ASN A 1 84 ? -5.774 -9.724 -2.635 1.00 87.81 84 ASN A O 1
ATOM 666 N N . ASN A 1 85 ? -6.438 -11.345 -1.261 1.00 83.44 85 ASN A N 1
ATOM 667 C CA . ASN A 1 85 ? -5.489 -12.331 -1.795 1.00 83.44 85 ASN A CA 1
ATOM 668 C C . ASN A 1 85 ? -5.972 -13.042 -3.068 1.00 83.44 85 ASN A C 1
ATOM 670 O O . ASN A 1 85 ? -5.136 -13.635 -3.757 1.00 83.44 85 ASN A O 1
ATOM 674 N N . ALA A 1 86 ? -7.281 -13.037 -3.332 1.00 87.88 86 ALA A N 1
ATOM 675 C CA . ALA A 1 86 ? -7.857 -13.639 -4.530 1.00 87.88 86 ALA A CA 1
ATOM 676 C C . ALA A 1 86 ? -7.538 -12.785 -5.764 1.00 87.88 86 ALA A C 1
ATOM 678 O O . ALA A 1 86 ? -7.278 -13.314 -6.844 1.00 87.88 86 ALA A O 1
ATOM 679 N N . ASP A 1 87 ? -7.449 -11.469 -5.572 1.00 91.06 87 ASP A N 1
ATOM 680 C CA . ASP A 1 87 ? -7.128 -10.533 -6.635 1.00 91.06 87 ASP A CA 1
ATOM 681 C C . ASP A 1 87 ? -5.647 -10.606 -7.070 1.00 91.06 87 ASP A C 1
ATOM 683 O O . ASP A 1 87 ? -4.702 -10.243 -6.353 1.00 91.06 87 ASP A O 1
ATOM 687 N N . LYS A 1 88 ? -5.430 -11.111 -8.291 1.00 92.88 88 LYS A N 1
ATOM 688 C CA . LYS A 1 88 ? -4.102 -11.272 -8.906 1.00 92.88 88 LYS A CA 1
ATOM 689 C C . LYS A 1 88 ? -3.361 -9.932 -9.069 1.00 92.88 88 LYS A C 1
ATOM 691 O O . LYS A 1 88 ? -2.179 -9.894 -8.690 1.00 92.88 88 LYS A O 1
ATOM 696 N N . PRO A 1 89 ? -3.964 -8.853 -9.615 1.00 91.75 89 PRO A N 1
ATOM 697 C CA . PRO A 1 89 ? -3.305 -7.552 -9.712 1.00 91.75 89 PRO A CA 1
ATOM 698 C C . PRO A 1 89 ? -2.892 -6.991 -8.348 1.00 91.75 89 PRO A C 1
ATOM 700 O O . PRO A 1 89 ? -1.721 -6.620 -8.209 1.00 91.75 89 PRO A O 1
ATOM 703 N N . PHE A 1 90 ? -3.745 -7.038 -7.318 1.00 90.19 90 PHE A N 1
ATOM 704 C CA . PHE A 1 90 ? -3.357 -6.644 -5.958 1.00 90.19 90 PHE A CA 1
ATOM 705 C C . PHE A 1 90 ? -2.125 -7.413 -5.464 1.00 90.19 90 PHE A C 1
ATOM 707 O O . PHE A 1 90 ? -1.123 -6.826 -5.038 1.00 90.19 90 PHE A O 1
ATOM 714 N N . LYS A 1 91 ? -2.132 -8.744 -5.596 1.00 91.31 91 LYS A N 1
ATOM 715 C CA . LYS A 1 91 ? -1.000 -9.595 -5.195 1.00 91.31 91 LYS A CA 1
ATOM 716 C C . LYS A 1 91 ? 0.286 -9.221 -5.935 1.00 91.31 91 LYS A C 1
ATOM 718 O O . LYS A 1 91 ? 1.369 -9.211 -5.339 1.00 91.31 91 LYS A O 1
ATOM 723 N N . ARG A 1 92 ? 0.193 -8.912 -7.232 1.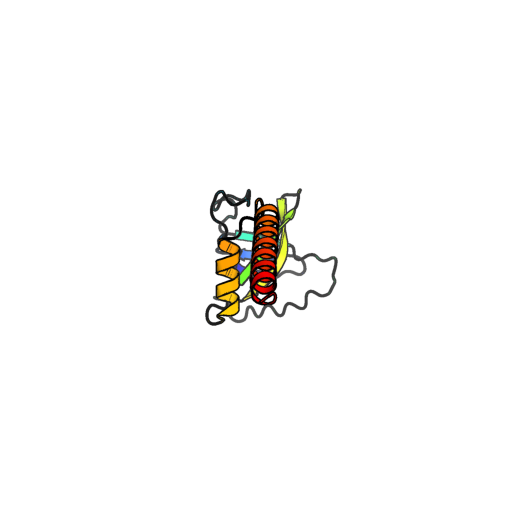00 91.62 92 ARG A N 1
ATOM 724 C CA . ARG A 1 92 ? 1.331 -8.474 -8.057 1.00 91.62 92 ARG A CA 1
ATOM 725 C C . ARG A 1 92 ? 1.855 -7.113 -7.600 1.00 91.62 92 ARG A C 1
ATOM 727 O O . ARG A 1 92 ? 3.073 -6.969 -7.468 1.00 91.62 92 ARG A O 1
ATOM 734 N N . ALA A 1 93 ? 0.969 -6.162 -7.312 1.00 89.69 93 ALA A N 1
ATOM 735 C CA . ALA A 1 93 ? 1.317 -4.834 -6.816 1.00 89.69 93 ALA A CA 1
ATOM 736 C C . ALA A 1 93 ? 2.057 -4.915 -5.473 1.00 89.69 93 ALA A C 1
ATOM 738 O O . ALA A 1 93 ? 3.176 -4.415 -5.362 1.00 89.69 93 ALA A O 1
ATOM 739 N N . VAL A 1 94 ? 1.521 -5.656 -4.496 1.00 89.38 94 VAL A N 1
ATOM 740 C CA . VAL A 1 94 ? 2.160 -5.857 -3.181 1.00 89.38 94 VAL A CA 1
ATOM 741 C C . VAL A 1 94 ? 3.543 -6.505 -3.319 1.00 89.38 94 VAL A C 1
ATOM 743 O O . VAL A 1 94 ? 4.512 -6.064 -2.698 1.00 89.38 94 VAL A O 1
ATOM 746 N N . ARG A 1 95 ? 3.677 -7.538 -4.163 1.00 88.06 95 ARG A N 1
ATOM 747 C CA . ARG A 1 95 ? 4.971 -8.201 -4.416 1.00 88.06 95 ARG A CA 1
ATOM 748 C C . ARG A 1 95 ? 5.998 -7.252 -5.031 1.00 88.06 95 ARG A C 1
ATOM 750 O O . ARG A 1 95 ? 7.158 -7.285 -4.624 1.00 88.06 95 ARG A O 1
ATOM 757 N N . ARG A 1 96 ? 5.594 -6.425 -6.001 1.00 87.38 96 ARG A N 1
ATOM 758 C CA . ARG A 1 96 ? 6.470 -5.413 -6.614 1.00 87.38 96 ARG A CA 1
ATOM 759 C C . ARG A 1 96 ? 6.863 -4.353 -5.596 1.00 87.38 96 ARG A C 1
ATOM 761 O O . ARG A 1 96 ? 8.052 -4.096 -5.438 1.00 87.38 96 ARG A O 1
ATOM 768 N N . PHE A 1 97 ? 5.901 -3.828 -4.844 1.00 84.44 97 PHE A N 1
ATOM 769 C CA . PHE A 1 97 ? 6.145 -2.854 -3.785 1.00 84.44 97 PHE A CA 1
ATOM 770 C C . PHE A 1 97 ? 7.174 -3.354 -2.770 1.00 84.44 97 PHE A C 1
ATOM 772 O O . PHE A 1 97 ? 8.104 -2.627 -2.426 1.00 84.44 97 PHE A O 1
ATOM 779 N N . ASN A 1 98 ? 7.088 -4.617 -2.353 1.00 81.00 98 ASN A N 1
ATOM 780 C CA . ASN A 1 98 ? 8.052 -5.208 -1.422 1.00 81.00 98 ASN A CA 1
ATOM 781 C C . ASN A 1 98 ? 9.486 -5.271 -1.959 1.00 81.00 98 ASN A C 1
ATOM 783 O O . ASN A 1 98 ? 10.417 -5.257 -1.159 1.00 81.00 98 ASN A O 1
ATOM 787 N N . LYS A 1 99 ? 9.665 -5.351 -3.282 1.00 82.19 99 LYS A N 1
ATOM 788 C CA . LYS A 1 99 ? 10.980 -5.404 -3.939 1.00 82.19 99 LYS A CA 1
ATOM 789 C C . LYS A 1 99 ? 11.511 -4.028 -4.350 1.00 82.19 99 LYS A C 1
ATOM 791 O O . LYS A 1 99 ? 12.701 -3.900 -4.613 1.00 82.19 99 LYS A O 1
ATOM 796 N N . LEU A 1 100 ? 10.645 -3.019 -4.450 1.00 79.88 100 LEU A N 1
ATOM 797 C CA . LEU A 1 100 ? 11.042 -1.675 -4.865 1.00 79.88 100 LEU A CA 1
ATOM 798 C C . LEU A 1 100 ? 11.946 -1.024 -3.810 1.00 79.88 100 LEU A C 1
ATOM 800 O O . LEU A 1 100 ? 11.598 -0.982 -2.633 1.00 79.88 100 LEU A O 1
ATOM 804 N N . ASN A 1 101 ? 13.073 -0.454 -4.228 1.00 78.69 101 ASN A N 1
ATOM 805 C CA . ASN A 1 101 ? 13.892 0.408 -3.379 1.00 78.69 101 ASN A CA 1
ATOM 806 C C . ASN A 1 101 ? 13.793 1.844 -3.896 1.00 78.69 101 ASN A C 1
ATOM 808 O O . ASN A 1 101 ? 14.419 2.182 -4.899 1.00 78.69 101 ASN A O 1
ATOM 812 N N . CYS A 1 102 ? 13.010 2.678 -3.211 1.00 72.12 102 CYS A N 1
ATOM 813 C CA . CYS A 1 102 ? 12.733 4.044 -3.654 1.00 72.12 102 CYS A CA 1
ATOM 814 C C . CYS A 1 102 ? 13.988 4.932 -3.687 1.00 72.12 102 CYS A C 1
ATOM 816 O O . CYS A 1 102 ? 14.023 5.863 -4.481 1.00 72.12 102 CYS A O 1
ATOM 818 N N . LYS A 1 103 ? 15.047 4.605 -2.924 1.00 76.50 103 LYS A N 1
ATOM 819 C CA . LYS A 1 103 ? 16.314 5.360 -2.936 1.00 76.50 103 LYS A CA 1
ATOM 820 C C . LYS A 1 103 ? 17.023 5.297 -4.291 1.00 76.50 103 LYS A C 1
ATOM 822 O O . LYS A 1 103 ? 17.539 6.295 -4.773 1.00 76.50 103 LYS A O 1
ATOM 827 N N . ASN A 1 104 ? 17.004 4.124 -4.923 1.00 78.50 104 ASN A N 1
ATOM 828 C CA . ASN A 1 104 ? 17.709 3.879 -6.186 1.00 78.50 104 ASN A CA 1
ATOM 829 C C . ASN A 1 104 ? 16.758 3.833 -7.389 1.00 78.50 104 ASN A C 1
ATOM 831 O O . ASN A 1 104 ? 17.198 3.605 -8.517 1.00 78.50 104 ASN A O 1
ATOM 835 N N . LEU A 1 105 ? 15.454 4.018 -7.163 1.00 79.50 105 LEU A N 1
ATOM 836 C CA . LEU A 1 105 ? 14.427 3.825 -8.181 1.00 79.50 105 LEU A CA 1
ATOM 837 C C . LEU A 1 105 ? 14.605 4.798 -9.348 1.00 79.50 105 LEU A C 1
ATOM 839 O O . LEU A 1 105 ? 14.626 4.356 -10.492 1.00 79.50 105 LEU A O 1
ATOM 843 N N . GLY A 1 106 ? 14.823 6.086 -9.068 1.00 79.81 106 GLY A N 1
ATOM 844 C CA . GLY A 1 106 ? 15.051 7.093 -10.108 1.00 79.81 106 GLY A CA 1
ATOM 845 C C . GLY A 1 106 ? 16.259 6.764 -10.990 1.00 79.81 106 GLY A C 1
ATOM 846 O O . GLY A 1 106 ? 16.154 6.779 -12.215 1.00 79.81 106 GLY A O 1
ATOM 847 N N . ARG A 1 107 ? 17.385 6.363 -10.381 1.00 83.38 107 ARG A N 1
ATOM 848 C CA . ARG A 1 107 ? 18.590 5.942 -11.116 1.00 83.38 107 ARG A CA 1
ATOM 849 C C . ARG A 1 107 ? 18.324 4.709 -11.980 1.00 83.38 107 ARG A C 1
ATOM 851 O O . ARG A 1 107 ? 18.698 4.696 -13.148 1.00 83.38 107 ARG A O 1
ATOM 858 N N . SER A 1 108 ? 17.644 3.702 -11.432 1.00 80.38 108 SER A N 1
ATOM 859 C CA . SER A 1 108 ? 17.315 2.472 -12.161 1.00 80.38 108 SER A CA 1
ATOM 860 C C . SER A 1 108 ? 16.358 2.721 -13.331 1.00 80.38 108 SER A C 1
ATOM 862 O O . SER A 1 108 ? 16.542 2.137 -14.398 1.00 80.38 108 SER A O 1
ATOM 864 N N . ILE A 1 109 ? 15.373 3.613 -13.163 1.00 82.62 109 ILE A N 1
ATOM 865 C CA . ILE A 1 109 ? 14.455 4.020 -14.236 1.00 82.62 109 ILE A CA 1
ATOM 866 C C . ILE A 1 109 ? 15.232 4.710 -15.358 1.00 82.62 109 ILE A C 1
ATOM 868 O O . ILE A 1 109 ? 15.125 4.284 -16.506 1.00 82.62 109 ILE A O 1
ATOM 872 N N . ARG A 1 110 ? 16.066 5.708 -15.031 1.00 84.88 110 ARG A N 1
ATOM 873 C CA . ARG A 1 110 ? 16.893 6.415 -16.024 1.00 84.88 110 ARG A CA 1
ATOM 874 C C . ARG A 1 110 ? 17.802 5.452 -16.787 1.00 84.88 110 ARG A C 1
ATOM 876 O O . ARG A 1 110 ? 17.813 5.467 -18.010 1.00 84.88 110 ARG A O 1
ATOM 883 N N . GLN A 1 111 ? 18.501 4.559 -16.084 1.00 84.44 111 GLN A N 1
ATOM 884 C CA . GLN A 1 111 ? 19.374 3.562 -16.715 1.00 84.44 111 GLN A CA 1
ATOM 885 C C . GLN A 1 111 ? 18.612 2.608 -17.644 1.00 84.44 111 GLN A C 1
ATOM 887 O O . GLN A 1 111 ? 19.097 2.301 -18.730 1.00 84.44 111 GLN A O 1
ATOM 892 N N . ARG A 1 112 ? 17.412 2.152 -17.257 1.00 82.44 112 ARG A N 1
ATOM 893 C CA . ARG A 1 112 ? 16.575 1.319 -18.135 1.00 82.44 112 ARG A CA 1
ATOM 894 C C . ARG A 1 112 ? 16.102 2.074 -19.367 1.00 82.44 112 ARG A C 1
ATOM 896 O O . ARG A 1 112 ? 16.146 1.499 -20.447 1.00 82.44 112 ARG A O 1
ATOM 903 N N . ALA A 1 113 ? 15.677 3.326 -19.213 1.00 85.00 113 ALA A N 1
ATOM 904 C CA . ALA A 1 113 ? 15.247 4.158 -20.331 1.00 85.00 113 ALA A CA 1
ATOM 905 C C . ALA A 1 113 ? 16.394 4.395 -21.326 1.00 85.00 113 ALA A C 1
ATOM 907 O O . ALA A 1 113 ? 16.199 4.203 -22.522 1.00 85.00 113 ALA A O 1
ATOM 908 N N . ILE A 1 114 ? 17.601 4.700 -20.831 1.00 82.50 114 ILE A N 1
ATOM 909 C CA . ILE A 1 114 ? 18.808 4.856 -21.659 1.00 82.50 114 ILE A CA 1
ATOM 910 C C . ILE A 1 114 ? 19.155 3.546 -22.375 1.00 82.50 114 ILE A C 1
ATOM 912 O O . ILE A 1 114 ? 19.380 3.539 -23.579 1.00 82.50 114 ILE A O 1
ATOM 916 N N . LYS A 1 115 ? 19.166 2.408 -21.669 1.00 82.62 115 LYS A N 1
ATOM 917 C CA . LYS A 1 115 ? 19.447 1.109 -22.304 1.00 82.62 115 LYS A CA 1
ATOM 918 C C . LYS A 1 115 ? 18.414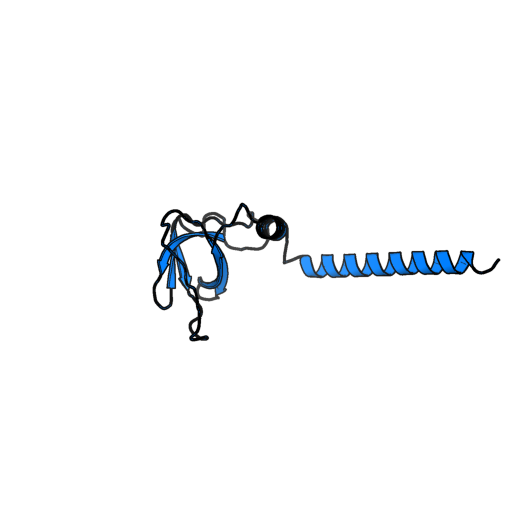 0.774 -23.383 1.00 82.62 115 LYS A C 1
ATOM 920 O O . LYS A 1 115 ? 18.769 0.258 -24.437 1.00 82.62 115 LYS A O 1
ATOM 925 N N . HIS A 1 116 ? 17.144 1.067 -23.121 1.00 80.88 116 HIS A N 1
ATOM 926 C CA . HIS A 1 116 ? 16.067 0.840 -24.075 1.00 80.88 116 HIS A CA 1
ATOM 927 C C . HIS A 1 116 ? 16.209 1.731 -25.315 1.00 80.88 116 HIS A C 1
ATOM 929 O O . HIS A 1 116 ? 16.092 1.230 -26.428 1.00 80.88 116 HIS A O 1
ATOM 935 N N . SER A 1 117 ? 16.520 3.020 -25.150 1.00 79.56 117 SER A N 1
ATOM 936 C CA . SER A 1 117 ? 16.725 3.926 -26.285 1.00 79.56 117 SER A CA 1
ATOM 937 C C . SER A 1 117 ? 17.959 3.559 -27.112 1.00 79.56 117 SER A C 1
ATOM 939 O O . SER A 1 117 ? 17.896 3.611 -28.337 1.00 79.56 117 SER A O 1
ATOM 941 N N . LEU A 1 118 ? 19.050 3.122 -26.476 1.00 77.69 118 LEU A N 1
ATOM 942 C CA . LEU A 1 118 ? 20.236 2.621 -27.176 1.00 77.69 118 LEU A CA 1
ATOM 943 C C . LEU A 1 118 ? 19.937 1.341 -27.963 1.00 77.69 118 LEU A C 1
ATOM 945 O O . LEU A 1 118 ? 20.312 1.251 -29.126 1.00 77.69 118 LEU A O 1
ATOM 949 N N . ASN A 1 119 ? 19.211 0.386 -27.376 1.00 74.81 119 ASN A N 1
ATOM 950 C CA . ASN A 1 119 ? 18.801 -0.828 -28.086 1.00 74.81 119 ASN A CA 1
ATOM 951 C C . ASN A 1 119 ? 17.905 -0.518 -29.292 1.00 74.81 119 ASN A C 1
ATOM 953 O O . ASN A 1 119 ? 18.093 -1.108 -30.351 1.00 74.81 119 ASN A O 1
ATOM 957 N N . LEU A 1 120 ? 16.963 0.421 -29.154 1.00 73.81 120 LEU A N 1
ATOM 958 C CA . LEU A 1 120 ? 16.129 0.866 -30.272 1.00 73.81 120 LEU A CA 1
ATOM 959 C C . LEU A 1 120 ? 16.957 1.540 -31.373 1.00 73.81 120 LEU A C 1
ATOM 961 O O . LEU A 1 120 ? 16.711 1.281 -32.546 1.00 73.81 120 LEU A O 1
ATOM 965 N N . ARG A 1 121 ? 17.960 2.354 -31.011 1.00 64.31 121 ARG A N 1
ATOM 966 C CA . ARG A 1 121 ? 18.881 2.974 -31.979 1.00 64.31 121 ARG A CA 1
ATOM 967 C C . ARG A 1 121 ? 19.701 1.935 -32.737 1.00 64.31 121 ARG A C 1
ATOM 969 O O . ARG A 1 121 ? 19.733 1.971 -33.962 1.00 64.31 121 ARG A O 1
ATOM 976 N N . LEU A 1 122 ? 20.288 0.972 -32.028 1.00 67.25 122 LEU A N 1
ATOM 977 C CA . LEU A 1 122 ? 21.035 -0.127 -32.646 1.00 67.25 122 LEU A CA 1
ATOM 978 C C . LEU A 1 122 ? 20.149 -0.965 -33.576 1.00 67.25 122 LEU A C 1
ATOM 980 O O . LEU A 1 122 ? 20.583 -1.338 -34.661 1.00 67.25 122 LEU A O 1
ATOM 984 N N . TYR A 1 123 ? 18.896 -1.212 -33.188 1.00 66.38 123 TYR A N 1
ATOM 985 C CA . TYR A 1 123 ? 17.927 -1.908 -34.033 1.00 66.38 123 TYR A CA 1
ATOM 986 C C . TYR A 1 123 ? 17.583 -1.103 -35.298 1.00 66.38 123 TYR A C 1
ATOM 988 O O . TYR A 1 123 ? 17.584 -1.652 -36.399 1.00 66.38 123 TYR A O 1
ATOM 996 N N . SER A 1 124 ? 17.363 0.212 -35.173 1.00 63.88 124 SER A N 1
ATOM 997 C CA . SER A 1 124 ? 17.097 1.080 -36.326 1.00 63.88 124 SER A CA 1
ATOM 998 C C . SER A 1 124 ? 18.296 1.226 -37.267 1.00 63.88 124 SER A C 1
ATOM 1000 O O . SER A 1 124 ? 18.116 1.227 -38.482 1.00 63.88 124 SER A O 1
ATOM 1002 N N . ASP A 1 125 ? 19.518 1.299 -36.735 1.00 62.28 125 ASP A N 1
ATOM 1003 C CA . ASP A 1 125 ? 20.734 1.396 -37.548 1.00 62.28 125 ASP A CA 1
ATOM 1004 C C . ASP A 1 125 ? 21.076 0.058 -38.218 1.00 62.28 125 ASP A C 1
ATOM 1006 O O . ASP A 1 125 ? 21.537 0.043 -39.358 1.00 62.28 125 ASP A O 1
ATOM 1010 N N . GLY A 1 126 ? 20.776 -1.069 -37.565 1.00 61.41 126 GLY A N 1
ATOM 1011 C CA . GLY A 1 126 ? 20.844 -2.399 -38.175 1.00 61.41 126 GLY A CA 1
ATOM 1012 C C . GLY A 1 126 ? 19.872 -2.564 -39.348 1.00 61.41 126 GLY A C 1
ATOM 1013 O O . GLY A 1 126 ? 20.255 -3.099 -40.385 1.00 61.41 126 GLY A O 1
ATOM 1014 N N . MET A 1 127 ? 18.647 -2.036 -39.233 1.00 57.97 127 MET A N 1
ATOM 1015 C CA . MET A 1 127 ? 17.669 -2.026 -40.333 1.00 57.97 127 MET A CA 1
ATOM 1016 C C . MET A 1 127 ? 18.057 -1.090 -41.484 1.00 57.97 127 MET A C 1
ATOM 1018 O O . MET A 1 127 ? 17.793 -1.418 -42.638 1.00 57.97 127 MET A O 1
ATOM 1022 N N . LYS A 1 128 ? 18.702 0.053 -41.209 1.00 57.44 128 LYS A N 1
ATOM 1023 C CA . LYS A 1 128 ? 19.201 0.952 -42.265 1.00 57.44 128 LYS A CA 1
ATOM 1024 C C . LYS A 1 128 ? 20.290 0.297 -43.112 1.00 57.44 128 LYS A C 1
ATOM 1026 O O . LYS A 1 128 ? 20.263 0.444 -44.326 1.00 57.44 128 LYS A O 1
ATOM 1031 N N . ARG A 1 129 ? 21.197 -0.471 -42.496 1.00 52.97 129 ARG A N 1
ATOM 1032 C CA . ARG A 1 129 ? 22.248 -1.204 -43.228 1.00 52.97 129 ARG A CA 1
ATOM 1033 C C . ARG A 1 129 ? 21.698 -2.295 -44.151 1.00 52.97 129 ARG A C 1
ATOM 1035 O O . ARG A 1 129 ? 22.341 -2.608 -45.140 1.00 52.97 129 ARG A O 1
ATOM 1042 N N . TYR A 1 130 ? 20.517 -2.836 -43.854 1.00 53.19 130 TYR A N 1
ATOM 1043 C CA . TYR A 1 130 ? 19.865 -3.872 -44.666 1.00 53.19 130 TYR A CA 1
ATOM 1044 C C . TYR A 1 130 ? 19.038 -3.332 -45.846 1.00 53.19 130 TYR A C 1
ATOM 1046 O O . TYR A 1 130 ? 18.580 -4.115 -46.666 1.00 53.19 130 TYR A O 1
ATOM 1054 N N . ARG A 1 131 ? 18.809 -2.014 -45.932 1.00 52.56 131 ARG A N 1
ATOM 1055 C CA . ARG A 1 131 ? 18.006 -1.377 -46.996 1.00 52.56 131 ARG A CA 1
ATOM 1056 C C . ARG A 1 131 ? 18.843 -0.733 -48.110 1.00 52.56 131 ARG A C 1
ATOM 1058 O O . ARG A 1 131 ? 18.267 -0.100 -48.987 1.00 52.56 131 ARG A O 1
ATOM 1065 N N . SER A 1 132 ? 20.170 -0.844 -48.050 1.00 50.09 132 SER A N 1
ATOM 1066 C CA . SER A 1 132 ? 21.107 -0.186 -48.979 1.00 50.09 132 SER A CA 1
ATOM 1067 C C . SER A 1 132 ? 21.812 -1.151 -49.943 1.00 50.09 132 SER A C 1
ATOM 1069 O O . SER A 1 132 ? 22.888 -0.832 -50.439 1.00 50.09 132 SER A O 1
ATOM 1071 N N . THR A 1 133 ? 21.210 -2.307 -50.210 1.00 43.25 133 THR A N 1
ATOM 1072 C CA . THR A 1 133 ? 21.586 -3.245 -51.282 1.00 43.25 133 THR A CA 1
ATOM 1073 C C . THR A 1 133 ? 20.397 -3.423 -52.201 1.00 43.25 133 THR A C 1
ATOM 1075 O O . THR A 1 133 ? 20.596 -3.365 -53.428 1.00 43.25 133 THR A O 1
#